Protein AF-A0AB39YGU8-F1 (afdb_monomer_lite)

InterPro domains:
  IPR001387 Cro/C1-type, helix-turn-helix domain [PF01381] (1-41)
  IPR001387 Cro/C1-type, helix-turn-helix domain [PS50943] (1-41)
  IPR001387 Cro/C1-type, helix-turn-helix domain [cd00093] (1-41)
  IPR010982 Lambda repressor-like, DNA-binding domain superfamily [G3DSA:1.10.260.40] (1-42)
  IPR010982 Lambda repressor-like, DNA-binding domain superfamily [SSF47413] (1-42)

Organism: NCBI:txid3238629

Foldseek 3Di:
DCVQLVHDPVVVVCVVVVNDDDDPSSLVSVCVSVVHDSVVVDDD

Sequence (44 aa):
MAELAGVDRKTVVRLEAGTSDAQLGVWLRIARAAGVPLADLVRE

pLDDT: mean 82.12, std 7.49, range [62.06, 93.75]

Secondary structure (DSSP, 8-state):
-HHHHT--HHHHHHHHTTSSPPPHHHHHHHHHHHTS-GGGG---

Structure (mmCIF, N/CA/C/O backbone):
data_AF-A0AB39YGU8-F1
#
_entry.id   AF-A0AB39YGU8-F1
#
loop_
_atom_site.group_PDB
_atom_site.id
_atom_site.type_symbol
_atom_site.label_atom_id
_atom_site.label_alt_id
_atom_site.label_comp_id
_atom_site.label_asym_id
_atom_site.label_entity_id
_atom_site.label_seq_id
_atom_site.pdbx_PDB_ins_code
_atom_site.Cartn_x
_atom_site.Cartn_y
_atom_site.Cartn_z
_atom_site.occupancy
_atom_site.B_iso_or_equiv
_atom_site.auth_seq_id
_atom_site.auth_comp_id
_atom_site.auth_asym_id
_atom_site.auth_atom_id
_atom_site.pdbx_PDB_model_num
ATOM 1 N N . MET A 1 1 ? -1.987 10.675 1.772 1.00 62.06 1 MET A N 1
ATOM 2 C CA . MET A 1 1 ? -1.260 9.416 1.493 1.00 62.06 1 MET A CA 1
ATOM 3 C C . MET A 1 1 ? -0.206 9.097 2.548 1.00 62.06 1 MET A C 1
ATOM 5 O O . MET A 1 1 ? -0.416 8.146 3.280 1.00 62.06 1 MET A O 1
ATOM 9 N N . ALA A 1 2 ? 0.867 9.886 2.686 1.00 64.75 2 ALA A N 1
ATOM 10 C CA . ALA A 1 2 ? 1.954 9.627 3.647 1.00 64.75 2 ALA A CA 1
ATOM 11 C C . ALA A 1 2 ? 1.480 9.455 5.111 1.00 64.75 2 ALA A C 1
ATOM 13 O O . ALA A 1 2 ? 1.686 8.400 5.706 1.00 64.75 2 ALA A O 1
ATOM 14 N N . GLU A 1 3 ? 0.751 10.436 5.658 1.00 69.38 3 GLU A N 1
ATOM 15 C CA . GLU A 1 3 ? 0.204 10.358 7.026 1.00 69.38 3 GLU A CA 1
ATOM 16 C C . GLU A 1 3 ? -0.802 9.213 7.200 1.00 69.38 3 GLU A C 1
ATOM 18 O O . GLU A 1 3 ? -0.738 8.477 8.178 1.00 69.38 3 GLU A O 1
ATOM 23 N N . LEU A 1 4 ? -1.674 8.997 6.209 1.00 69.12 4 LEU A N 1
ATOM 24 C CA . LEU A 1 4 ? -2.685 7.931 6.232 1.00 69.12 4 LEU A CA 1
ATOM 25 C C . LEU A 1 4 ? -2.070 6.523 6.198 1.00 69.12 4 LEU A C 1
ATOM 27 O O . LEU A 1 4 ? -2.633 5.591 6.765 1.00 69.12 4 LEU A O 1
ATOM 31 N N . ALA A 1 5 ? -0.911 6.360 5.556 1.00 74.38 5 ALA A N 1
ATOM 32 C CA . ALA A 1 5 ? -0.184 5.094 5.514 1.00 74.38 5 ALA A CA 1
ATOM 33 C C . ALA A 1 5 ? 0.787 4.927 6.702 1.00 74.38 5 ALA A C 1
ATOM 35 O O . ALA A 1 5 ? 1.372 3.854 6.875 1.00 74.38 5 ALA A O 1
ATOM 36 N N . GLY A 1 6 ? 0.995 5.965 7.522 1.00 80.12 6 GLY A N 1
ATOM 37 C CA . GLY A 1 6 ? 2.028 5.984 8.563 1.00 80.12 6 GLY A CA 1
ATOM 38 C C . GLY A 1 6 ? 3.446 5.879 7.988 1.00 80.12 6 GLY A C 1
ATOM 39 O O . GLY A 1 6 ? 4.300 5.183 8.543 1.00 80.12 6 GLY A O 1
ATOM 40 N N . VAL A 1 7 ? 3.675 6.477 6.818 1.00 80.31 7 VAL A N 1
ATOM 41 C CA . VAL A 1 7 ? 4.937 6.418 6.070 1.00 80.31 7 VAL A CA 1
ATOM 42 C C . VAL A 1 7 ? 5.441 7.842 5.858 1.00 80.31 7 VAL A C 1
ATOM 44 O O . VAL A 1 7 ? 4.668 8.724 5.498 1.00 80.31 7 VAL A O 1
ATOM 47 N N . ASP A 1 8 ? 6.740 8.078 6.058 1.00 82.44 8 ASP A N 1
ATOM 48 C CA . ASP A 1 8 ? 7.339 9.395 5.814 1.00 82.44 8 ASP A CA 1
ATOM 49 C C . ASP A 1 8 ? 7.190 9.833 4.345 1.00 82.44 8 ASP A C 1
ATOM 51 O O . ASP A 1 8 ? 7.321 9.022 3.420 1.00 82.44 8 ASP A O 1
ATOM 55 N N . ARG A 1 9 ? 6.974 11.137 4.117 1.00 80.25 9 ARG A N 1
ATOM 56 C CA . ARG A 1 9 ? 6.770 11.709 2.775 1.00 80.25 9 ARG A CA 1
ATOM 57 C C . ARG A 1 9 ? 7.917 11.365 1.817 1.00 80.25 9 ARG A C 1
ATOM 59 O O . ARG A 1 9 ? 7.649 11.056 0.660 1.00 80.25 9 ARG A O 1
ATOM 66 N N . LYS A 1 10 ? 9.178 11.357 2.268 1.00 83.00 10 LYS A N 1
ATOM 67 C CA . LYS A 1 10 ? 10.322 11.016 1.398 1.00 83.00 10 LYS A CA 1
ATOM 68 C C . LYS A 1 10 ? 10.260 9.572 0.915 1.00 83.00 10 LYS A C 1
ATOM 70 O O . LYS A 1 10 ? 10.707 9.281 -0.188 1.00 83.00 10 LYS A O 1
ATOM 75 N N . THR A 1 11 ? 9.727 8.669 1.733 1.00 81.69 11 THR A N 1
ATOM 76 C CA . THR A 1 11 ? 9.562 7.262 1.354 1.00 81.69 11 THR A CA 1
ATOM 77 C C . THR A 1 11 ? 8.498 7.116 0.277 1.00 81.69 11 THR A C 1
ATOM 79 O O . THR A 1 11 ? 8.742 6.414 -0.695 1.00 81.69 11 THR A O 1
ATOM 82 N N . VAL A 1 12 ? 7.379 7.838 0.392 1.00 81.31 12 VAL A N 1
ATOM 83 C CA . VAL A 1 12 ? 6.351 7.869 -0.662 1.00 81.31 12 VAL A CA 1
ATOM 84 C C . VAL A 1 12 ? 6.944 8.362 -1.983 1.00 81.31 12 VAL A C 1
ATOM 86 O O . VAL A 1 12 ? 6.812 7.678 -2.987 1.00 81.31 12 VAL A O 1
ATOM 89 N N . VAL A 1 13 ? 7.699 9.465 -1.964 1.00 84.44 13 VAL A N 1
ATOM 90 C CA . VAL A 1 13 ? 8.334 10.015 -3.176 1.00 84.44 13 VAL A CA 1
ATOM 91 C C . VAL A 1 13 ? 9.317 9.027 -3.818 1.00 84.44 13 VAL A C 1
ATOM 93 O O . VAL A 1 13 ? 9.334 8.888 -5.037 1.00 84.44 13 VAL A O 1
ATOM 96 N N . ARG A 1 14 ? 10.131 8.309 -3.028 1.00 82.25 14 ARG A N 1
ATOM 97 C CA . ARG A 1 14 ? 11.058 7.297 -3.577 1.00 82.25 14 ARG A CA 1
ATOM 98 C C . ARG A 1 14 ? 10.329 6.118 -4.222 1.00 82.25 14 ARG A C 1
ATOM 100 O O . ARG A 1 14 ? 10.805 5.620 -5.241 1.00 82.25 14 ARG A O 1
ATOM 107 N N . LEU A 1 15 ? 9.210 5.697 -3.626 1.00 81.81 15 LEU A N 1
ATOM 108 C CA . LEU A 1 15 ? 8.370 4.614 -4.138 1.00 81.81 15 LEU A CA 1
ATOM 109 C C . LEU A 1 15 ? 7.660 5.018 -5.428 1.00 81.81 15 LEU A C 1
ATOM 111 O O . LEU A 1 15 ? 7.700 4.272 -6.397 1.00 81.81 15 LEU A O 1
ATOM 115 N N . GLU A 1 16 ? 7.076 6.216 -5.467 1.00 81.38 16 GLU A N 1
ATOM 116 C CA . GLU A 1 16 ? 6.452 6.772 -6.676 1.00 81.38 16 GLU A CA 1
ATOM 117 C C . GLU A 1 16 ? 7.461 6.924 -7.820 1.00 81.38 16 GLU A C 1
ATOM 119 O O . GLU A 1 16 ? 7.131 6.686 -8.977 1.00 81.38 16 GLU A O 1
ATOM 124 N N . ALA A 1 17 ? 8.708 7.277 -7.496 1.00 82.44 17 ALA A N 1
ATOM 125 C CA . ALA A 1 17 ? 9.792 7.372 -8.467 1.00 82.44 17 ALA A CA 1
ATOM 126 C C . ALA A 1 17 ? 10.371 6.008 -8.896 1.00 82.44 17 ALA A C 1
ATOM 128 O O . ALA A 1 17 ? 11.258 5.983 -9.746 1.00 82.44 17 ALA A O 1
ATOM 129 N N . GLY A 1 18 ? 9.948 4.889 -8.290 1.00 78.94 18 GLY A N 1
ATOM 130 C CA . GLY A 1 18 ? 10.497 3.555 -8.574 1.00 78.94 18 GLY A CA 1
ATOM 131 C C . GLY A 1 18 ? 11.981 3.397 -8.214 1.00 78.94 18 GLY A C 1
ATOM 132 O O . GLY A 1 18 ? 12.657 2.508 -8.714 1.00 78.94 18 GLY A O 1
ATOM 133 N N . THR A 1 19 ? 12.516 4.276 -7.361 1.00 80.00 19 THR A N 1
ATOM 134 C CA . THR A 1 19 ? 13.954 4.313 -7.011 1.00 80.00 19 THR A CA 1
ATOM 135 C C . THR A 1 19 ? 14.293 3.507 -5.759 1.00 80.00 19 THR A C 1
ATOM 137 O O . THR A 1 19 ? 15.442 3.475 -5.321 1.00 80.00 19 THR A O 1
ATOM 140 N N . SER A 1 20 ? 13.292 2.888 -5.140 1.00 73.94 20 SER A N 1
ATOM 141 C CA . SER A 1 20 ? 13.440 2.084 -3.935 1.00 73.94 20 SER A CA 1
ATOM 142 C C . SER A 1 20 ? 12.297 1.092 -3.860 1.00 73.94 20 SER A C 1
ATOM 144 O O . SER A 1 20 ? 11.138 1.497 -3.916 1.00 73.94 20 SER A O 1
ATOM 146 N N . ASP A 1 21 ? 12.620 -0.168 -3.596 1.00 73.94 21 ASP A N 1
ATOM 147 C CA . ASP A 1 21 ? 11.623 -1.135 -3.157 1.00 73.94 21 ASP A CA 1
ATOM 148 C C . ASP A 1 21 ? 11.371 -0.963 -1.664 1.00 73.94 21 ASP A C 1
ATOM 150 O O . ASP A 1 21 ? 12.298 -0.926 -0.848 1.00 73.94 21 ASP A O 1
ATOM 154 N N . ALA A 1 22 ? 10.102 -0.821 -1.291 1.00 78.69 22 ALA A N 1
ATOM 155 C CA . ALA A 1 22 ? 9.703 -0.891 0.103 1.00 78.69 22 ALA A CA 1
ATOM 156 C C . ALA A 1 22 ? 9.338 -2.322 0.488 1.00 78.69 22 ALA A C 1
ATOM 158 O O . ALA A 1 22 ? 8.882 -3.124 -0.325 1.00 78.69 22 ALA A O 1
ATOM 159 N N . GLN A 1 23 ? 9.474 -2.618 1.779 1.00 83.94 23 GLN A N 1
ATOM 160 C CA . GLN A 1 23 ? 8.954 -3.855 2.347 1.00 83.94 23 GLN A CA 1
ATOM 161 C C . GLN A 1 23 ? 7.454 -3.997 2.055 1.00 83.94 23 GLN A C 1
ATOM 163 O O . GLN A 1 23 ? 6.711 -3.014 2.101 1.00 83.94 23 GLN A O 1
ATOM 168 N N . LEU A 1 24 ? 6.987 -5.232 1.855 1.00 81.62 24 LEU A N 1
ATOM 169 C CA . LEU A 1 24 ? 5.580 -5.553 1.576 1.00 81.62 24 LEU A CA 1
ATOM 170 C C . LEU A 1 24 ? 4.597 -4.888 2.563 1.00 81.62 24 LEU A C 1
ATOM 172 O O . LEU A 1 24 ? 3.538 -4.405 2.171 1.00 81.62 24 LEU A O 1
ATOM 176 N N . GLY A 1 25 ? 4.972 -4.781 3.843 1.00 85.12 25 GLY A N 1
ATOM 177 C CA . GLY A 1 25 ? 4.159 -4.116 4.868 1.00 85.12 25 GLY A CA 1
ATOM 178 C C . GLY A 1 25 ? 3.935 -2.611 4.645 1.00 85.12 25 GLY A C 1
ATOM 179 O O . GLY A 1 25 ? 2.963 -2.056 5.153 1.00 85.12 25 GLY A O 1
ATOM 180 N N . VAL A 1 26 ? 4.800 -1.926 3.894 1.00 85.56 26 VAL A N 1
ATOM 181 C CA . VAL A 1 26 ? 4.599 -0.522 3.489 1.00 85.56 26 VAL A CA 1
ATOM 182 C C . VAL A 1 26 ? 3.563 -0.444 2.374 1.00 85.56 26 VAL A C 1
ATOM 184 O O . VAL A 1 26 ? 2.620 0.338 2.476 1.00 85.56 26 VAL A O 1
ATOM 187 N N . TRP A 1 27 ? 3.681 -1.304 1.364 1.00 87.12 27 TRP A N 1
ATOM 188 C CA . TRP A 1 27 ? 2.732 -1.368 0.257 1.00 87.12 27 TRP A CA 1
ATOM 189 C C . TRP A 1 27 ? 1.310 -1.706 0.711 1.00 87.12 27 TRP A C 1
ATOM 191 O O . TRP A 1 27 ? 0.361 -1.055 0.284 1.00 87.12 27 TRP A O 1
ATOM 201 N N . LEU A 1 28 ? 1.155 -2.636 1.659 1.00 89.38 28 LEU A N 1
ATOM 202 C CA . LEU A 1 28 ? -0.147 -2.955 2.257 1.00 89.38 28 LEU A CA 1
ATOM 203 C C . LEU A 1 28 ? -0.784 -1.752 2.973 1.00 89.38 28 LEU A C 1
ATOM 205 O O . LEU A 1 28 ? -1.996 -1.549 2.896 1.00 89.38 28 LEU A O 1
ATOM 209 N N . ARG A 1 29 ? 0.019 -0.926 3.656 1.00 88.50 29 ARG A N 1
ATOM 210 C CA . ARG A 1 29 ? -0.476 0.296 4.310 1.00 88.50 29 ARG A CA 1
ATOM 211 C C . ARG A 1 29 ? -0.878 1.363 3.298 1.00 88.50 29 ARG A C 1
ATOM 21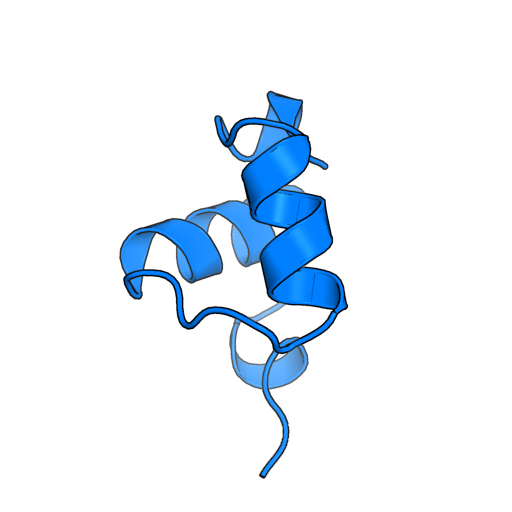3 O O . ARG A 1 29 ? -1.888 2.028 3.508 1.00 88.50 29 ARG A O 1
ATOM 220 N N . ILE A 1 30 ? -0.128 1.496 2.206 1.00 87.31 30 ILE A N 1
ATOM 221 C CA . ILE A 1 30 ? -0.462 2.406 1.103 1.00 87.31 30 ILE A CA 1
ATOM 222 C C . ILE A 1 30 ? -1.762 1.963 0.422 1.00 87.31 30 ILE A C 1
ATOM 224 O O . ILE A 1 30 ? -2.662 2.784 0.279 1.00 87.31 30 ILE A O 1
ATOM 228 N N . ALA A 1 31 ? -1.906 0.675 0.096 1.00 90.31 31 ALA A N 1
ATOM 229 C CA . ALA A 1 31 ? -3.129 0.100 -0.471 1.00 90.31 31 ALA A CA 1
ATOM 230 C C . ALA A 1 31 ? -4.351 0.387 0.411 1.00 90.31 31 ALA A C 1
ATOM 232 O O . ALA A 1 31 ? -5.356 0.926 -0.053 1.00 90.31 31 ALA A O 1
ATOM 233 N N . ARG A 1 32 ? -4.225 0.142 1.724 1.00 91.12 32 ARG A N 1
ATOM 234 C CA . ARG A 1 32 ? -5.276 0.453 2.701 1.00 91.12 32 ARG A CA 1
ATOM 235 C C . ARG A 1 32 ? -5.614 1.945 2.746 1.00 91.12 32 ARG A C 1
ATOM 237 O O . ARG A 1 32 ? -6.788 2.289 2.806 1.00 91.12 32 ARG A O 1
ATOM 244 N N . ALA A 1 33 ? -4.609 2.818 2.733 1.00 89.75 33 ALA A N 1
ATOM 245 C CA . ALA A 1 33 ? -4.805 4.266 2.759 1.00 89.75 33 ALA A CA 1
ATOM 246 C C . ALA A 1 33 ? -5.439 4.807 1.465 1.00 89.75 33 ALA A C 1
ATOM 248 O O . ALA A 1 33 ? -6.172 5.791 1.514 1.00 89.75 33 ALA A O 1
ATOM 249 N N . ALA A 1 34 ? -5.154 4.172 0.328 1.00 88.75 34 ALA A N 1
ATOM 250 C CA . ALA A 1 34 ? -5.711 4.512 -0.977 1.00 88.75 34 ALA A CA 1
ATOM 251 C C . ALA A 1 34 ? -7.087 3.875 -1.237 1.00 88.75 34 ALA A C 1
ATOM 253 O O . ALA A 1 34 ? -7.787 4.304 -2.149 1.00 88.75 34 ALA A O 1
ATOM 254 N N . GLY A 1 35 ? -7.487 2.878 -0.441 1.00 92.56 35 GLY A N 1
ATOM 255 C CA . GLY A 1 35 ? -8.766 2.184 -0.598 1.00 92.56 35 GLY A CA 1
ATOM 256 C C . GLY A 1 35 ? -8.818 1.245 -1.805 1.00 92.56 35 GLY A C 1
ATOM 257 O O . GLY 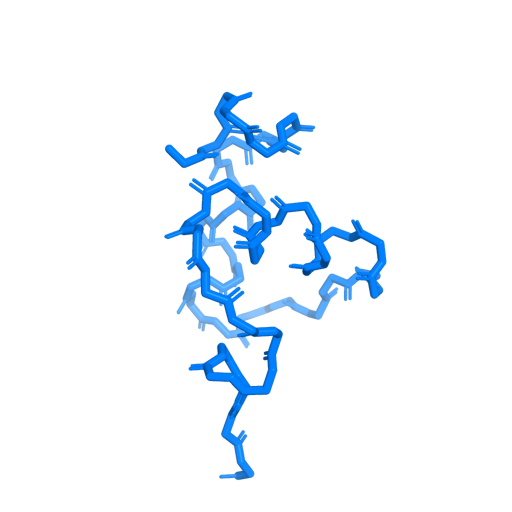A 1 35 ? -9.908 0.968 -2.297 1.00 92.56 35 GLY A O 1
ATOM 258 N N . VAL A 1 36 ? -7.666 0.763 -2.282 1.00 93.75 36 VAL A N 1
ATOM 259 C CA . VAL A 1 36 ? -7.561 -0.127 -3.451 1.00 93.75 36 VAL A CA 1
ATOM 260 C C . VAL A 1 36 ? -6.815 -1.421 -3.100 1.00 93.75 36 VAL A C 1
ATOM 262 O O . VAL A 1 36 ? -5.987 -1.418 -2.182 1.00 93.75 36 VAL A O 1
ATOM 265 N N . PRO A 1 37 ? -7.083 -2.543 -3.793 1.00 92.81 37 PRO A N 1
ATOM 266 C CA . PRO A 1 37 ? -6.267 -3.751 -3.709 1.00 92.81 37 PRO A CA 1
ATOM 267 C C . PRO A 1 37 ? -4.781 -3.479 -3.975 1.00 92.81 37 PRO A C 1
ATOM 269 O O . PRO A 1 37 ? -4.428 -2.673 -4.829 1.00 92.81 37 PRO A O 1
ATOM 272 N N . LEU A 1 38 ? -3.889 -4.208 -3.292 1.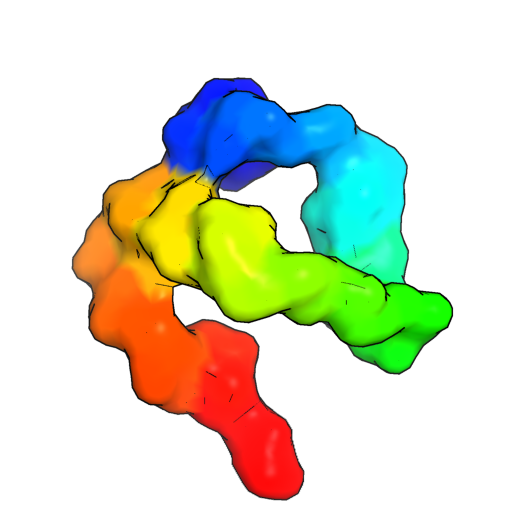00 89.19 38 LEU A N 1
ATOM 273 C CA . LEU A 1 38 ? -2.444 -4.095 -3.530 1.00 89.19 38 LEU A CA 1
ATOM 274 C C . LEU A 1 38 ? -2.064 -4.425 -4.984 1.00 89.19 38 LEU A C 1
ATOM 276 O O . LEU A 1 38 ? -1.152 -3.811 -5.526 1.00 89.19 38 LEU A O 1
ATOM 280 N N . ALA A 1 39 ? -2.774 -5.365 -5.611 1.00 90.69 39 ALA A N 1
ATOM 281 C CA . ALA A 1 39 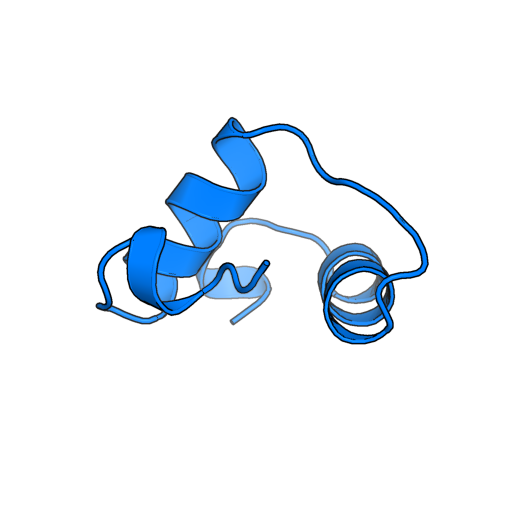? -2.553 -5.737 -7.006 1.00 90.69 39 ALA A CA 1
ATOM 282 C C . ALA A 1 39 ? -2.730 -4.552 -7.972 1.00 90.69 39 ALA A C 1
ATOM 284 O O . ALA A 1 39 ? -2.050 -4.500 -8.986 1.00 90.69 39 ALA A O 1
ATOM 285 N N . ASP A 1 40 ? -3.558 -3.563 -7.623 1.00 90.94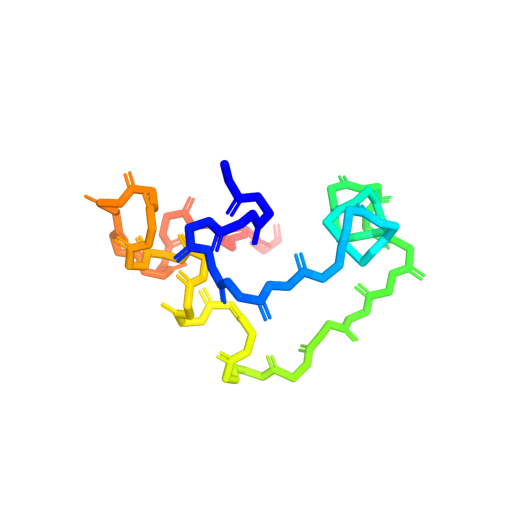 40 ASP A N 1
ATOM 286 C CA . ASP A 1 40 ? -3.787 -2.379 -8.459 1.00 90.94 40 ASP A CA 1
ATOM 287 C C . ASP A 1 40 ? -2.641 -1.353 -8.347 1.00 90.94 40 ASP A C 1
ATOM 289 O O . ASP A 1 40 ? -2.557 -0.417 -9.144 1.00 90.94 40 ASP A O 1
ATOM 293 N N . LEU A 1 41 ? -1.751 -1.511 -7.357 1.00 82.81 41 LEU A N 1
ATOM 294 C CA . LEU A 1 41 ? -0.587 -0.645 -7.135 1.00 82.81 41 LEU A CA 1
ATOM 295 C C . LEU A 1 41 ? 0.701 -1.164 -7.785 1.00 82.81 41 LEU A C 1
ATOM 297 O O . LEU A 1 41 ? 1.681 -0.423 -7.841 1.00 82.81 41 LEU A O 1
ATOM 301 N N . VAL A 1 42 ? 0.722 -2.414 -8.247 1.00 80.38 42 VAL A N 1
ATOM 302 C CA . VAL A 1 42 ? 1.909 -3.065 -8.815 1.00 80.38 42 VAL A CA 1
ATOM 303 C C . VAL A 1 42 ? 1.642 -3.371 -10.286 1.00 80.38 42 VAL A C 1
ATOM 305 O O . VAL A 1 42 ? 0.562 -3.832 -10.640 1.00 80.38 42 VAL A O 1
ATOM 308 N N . ARG A 1 43 ? 2.620 -3.110 -11.156 1.00 76.06 43 ARG A N 1
ATOM 309 C CA . ARG A 1 43 ? 2.601 -3.547 -12.559 1.00 76.06 43 ARG A CA 1
ATOM 310 C C . ARG A 1 43 ? 3.889 -4.310 -12.853 1.00 76.06 43 ARG A C 1
ATOM 312 O O . ARG A 1 43 ? 4.921 -3.965 -12.280 1.00 76.06 43 ARG A O 1
ATOM 319 N N . GLU A 1 44 ? 3.782 -5.338 -13.690 1.00 68.94 44 GLU A N 1
ATOM 320 C CA . GLU A 1 44 ? 4.922 -6.079 -14.255 1.00 68.94 44 GLU A CA 1
ATOM 321 C C . GLU A 1 44 ? 5.752 -5.206 -15.204 1.00 68.94 44 GLU A C 1
ATOM 323 O O . GLU A 1 4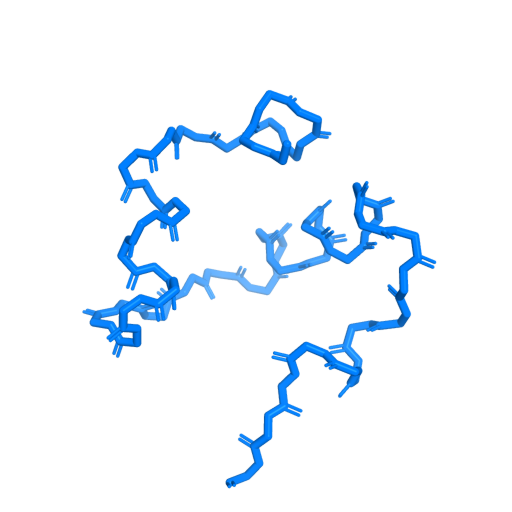4 ? 5.145 -4.373 -15.925 1.00 68.94 44 GLU A O 1
#

Radius of gyration: 9.6 Å; chains: 1; bounding box: 23×18×23 Å